Protein AF-A0A6A4BFB5-F1 (afdb_monomer_lite)

Sequence (103 aa):
AGIKTETSNPTWNEADLESRYHRKELQDFMTHDPIMQILRPTQIGDQTGPVTTPASTDNKLEAIKILINLLWEAGLVAGAFDADDLFRPGLRMFQTSTKELFD

Radius of gyration: 19.27 Å; chains: 1; bounding box: 58×27×58 Å

Foldseek 3Di:
DDDDPDPPDDPDDPVVVVVVVVVVLVVVLCVPQLLSVQQVKDQQDAQPDQQDQQDDDPDQVSLVVSQQVSCVNRRIHGDDGDPCSNVPDDSVSSVVSSVSSND

Organism: NCBI:txid129364

Structure (mmCIF, N/CA/C/O backbone):
data_AF-A0A6A4BFB5-F1
#
_entry.id   AF-A0A6A4BFB5-F1
#
loop_
_atom_site.group_PDB
_atom_site.id
_atom_site.type_symbol
_atom_site.label_atom_id
_atom_site.label_alt_id
_atom_site.label_comp_id
_atom_site.label_asym_id
_atom_site.label_entity_id
_atom_site.label_seq_id
_atom_site.pdbx_PDB_ins_code
_atom_site.Cartn_x
_atom_site.Cartn_y
_atom_site.Cartn_z
_atom_site.occupancy
_atom_site.B_iso_or_equiv
_atom_site.auth_seq_id
_atom_site.auth_comp_id
_atom_site.auth_asym_id
_atom_site.auth_atom_id
_atom_site.pdbx_PDB_model_num
ATOM 1 N N . ALA A 1 1 ? -42.802 15.639 43.052 1.00 40.97 1 ALA A N 1
ATOM 2 C CA . ALA A 1 1 ? -42.243 14.536 42.248 1.00 40.97 1 ALA A CA 1
ATOM 3 C C . ALA A 1 1 ? -41.159 15.125 41.355 1.00 40.97 1 ALA A C 1
ATOM 5 O O . ALA A 1 1 ? -41.472 15.991 40.551 1.00 40.97 1 ALA A O 1
ATOM 6 N N . GLY A 1 2 ? -39.892 14.781 41.594 1.00 43.44 2 GLY A N 1
ATOM 7 C CA . GLY A 1 2 ? -38.764 15.297 40.816 1.00 43.44 2 GLY A CA 1
ATOM 8 C C . GLY A 1 2 ? -38.623 14.511 39.519 1.00 43.44 2 GLY A C 1
ATOM 9 O O . GLY A 1 2 ? -38.443 13.297 39.560 1.00 43.44 2 GLY A O 1
ATOM 10 N N . ILE A 1 3 ? -38.731 15.192 38.382 1.00 51.28 3 ILE A N 1
ATOM 11 C CA . ILE A 1 3 ? -38.406 14.619 37.077 1.00 51.28 3 ILE A CA 1
ATOM 12 C C . ILE A 1 3 ? -36.883 14.504 36.971 1.00 51.28 3 ILE A C 1
ATOM 14 O O . ILE A 1 3 ? -36.167 15.496 36.870 1.00 51.28 3 ILE A O 1
ATOM 18 N N . LYS A 1 4 ? -36.379 13.275 37.070 1.00 51.78 4 LYS A N 1
ATOM 19 C CA . LYS A 1 4 ? -34.975 12.953 36.834 1.00 51.78 4 LYS A CA 1
ATOM 20 C C . LYS A 1 4 ? -34.780 12.928 35.318 1.00 51.78 4 LYS A C 1
ATOM 22 O O . LYS A 1 4 ? -35.285 12.034 34.651 1.00 51.78 4 LYS A O 1
ATOM 27 N N . THR A 1 5 ? -34.115 13.939 34.773 1.00 50.62 5 THR A N 1
ATOM 28 C CA . THR A 1 5 ? -33.688 13.961 33.372 1.00 50.62 5 THR A CA 1
ATOM 29 C C . THR A 1 5 ? -32.670 12.843 33.158 1.00 50.62 5 THR A C 1
ATOM 31 O O . THR A 1 5 ? -31.520 12.962 33.578 1.00 50.62 5 THR A O 1
ATOM 34 N N . GLU A 1 6 ? -33.099 11.738 32.552 1.00 56.38 6 GLU A N 1
ATOM 35 C CA . GLU A 1 6 ? -32.195 10.743 31.980 1.00 56.38 6 GLU A CA 1
ATOM 36 C C . GLU A 1 6 ? -31.545 11.367 30.746 1.00 56.38 6 GLU A C 1
ATOM 38 O O . GLU A 1 6 ? -32.143 11.473 29.677 1.00 56.38 6 GLU A O 1
ATOM 43 N N . THR A 1 7 ? -30.311 11.835 30.903 1.00 55.47 7 THR 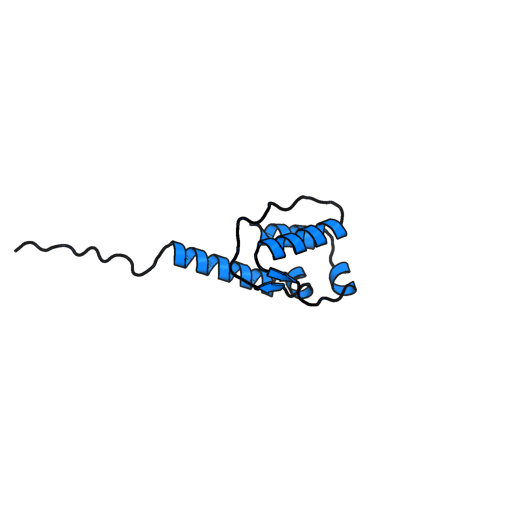A N 1
ATOM 44 C CA . THR A 1 7 ? -29.437 12.119 29.770 1.00 55.47 7 THR A CA 1
ATOM 45 C C . THR A 1 7 ? -29.106 10.780 29.122 1.00 55.47 7 THR A C 1
ATOM 47 O O . THR A 1 7 ? -28.245 10.046 29.606 1.00 55.47 7 THR A O 1
ATOM 50 N N . SER A 1 8 ? -29.852 10.427 28.076 1.00 60.41 8 SER A N 1
ATOM 51 C CA . SER A 1 8 ? -29.561 9.269 27.238 1.00 60.41 8 SER A CA 1
ATOM 52 C C . SER A 1 8 ? -28.161 9.452 26.661 1.00 60.41 8 SER A C 1
ATOM 54 O O . SER A 1 8 ? -27.943 10.341 25.838 1.00 60.41 8 SER A O 1
ATOM 56 N N . ASN A 1 9 ? -27.202 8.646 27.117 1.00 66.38 9 ASN A N 1
ATOM 57 C CA . ASN A 1 9 ? -25.882 8.621 26.502 1.00 66.38 9 ASN A CA 1
ATOM 58 C C . ASN A 1 9 ? -26.038 8.261 25.014 1.00 66.38 9 ASN A C 1
ATOM 60 O O . ASN A 1 9 ? -26.878 7.413 24.683 1.00 66.38 9 ASN A O 1
ATOM 64 N N . PRO A 1 10 ? -25.276 8.904 24.112 1.00 69.81 10 PRO A N 1
ATOM 65 C CA . PRO A 1 10 ? -25.297 8.550 22.702 1.00 69.81 10 PRO A CA 1
ATOM 66 C C . PRO A 1 10 ? -24.970 7.062 22.531 1.00 69.81 10 PRO A C 1
ATOM 68 O O . PRO A 1 10 ? -24.084 6.518 23.183 1.00 69.81 10 PRO A O 1
ATOM 71 N N . THR A 1 11 ? -25.714 6.394 21.649 1.00 77.88 11 THR A N 1
ATOM 72 C CA . THR A 1 11 ? -25.558 4.959 21.348 1.00 77.88 11 THR A CA 1
ATOM 73 C C . THR A 1 11 ? -24.286 4.659 20.544 1.00 77.88 11 THR A C 1
ATOM 75 O O . THR A 1 11 ? -23.979 3.498 20.291 1.00 77.88 11 THR A O 1
ATOM 78 N N . TRP A 1 12 ? -23.565 5.696 20.112 1.00 79.94 12 TRP A N 1
ATOM 79 C CA . TRP A 1 12 ? -22.354 5.607 19.305 1.00 79.94 12 TRP A CA 1
ATOM 80 C C . TRP A 1 12 ? -21.122 5.996 20.133 1.00 79.94 12 TRP A C 1
ATOM 82 O O . TRP A 1 12 ? -21.166 6.929 20.931 1.00 79.94 12 TRP A O 1
ATOM 92 N N . ASN A 1 13 ? -20.029 5.259 19.931 1.00 86.06 13 ASN A N 1
ATOM 93 C CA . ASN A 1 13 ? -18.719 5.518 20.522 1.00 86.06 13 ASN A CA 1
ATOM 94 C C . ASN A 1 13 ? -17.827 6.201 19.477 1.00 86.06 13 ASN A C 1
ATOM 96 O O . ASN A 1 13 ? -17.673 5.667 18.380 1.00 86.06 13 ASN A O 1
ATOM 100 N N . GLU A 1 14 ? -17.232 7.342 19.815 1.00 87.75 14 GLU A N 1
ATOM 101 C CA . GLU A 1 14 ? -16.361 8.119 18.918 1.00 87.75 14 GLU A CA 1
ATOM 102 C C . GLU A 1 14 ? -15.189 7.279 18.394 1.00 87.75 14 GLU A C 1
ATOM 104 O O . GLU A 1 14 ? -14.997 7.180 17.186 1.00 87.75 14 GLU A O 1
ATOM 109 N N . ALA A 1 15 ? -14.514 6.537 19.277 1.00 87.19 15 ALA A N 1
ATOM 110 C CA . ALA A 1 15 ? -13.397 5.676 18.886 1.00 87.19 15 ALA A CA 1
ATOM 111 C C . ALA A 1 15 ? -13.810 4.525 17.940 1.00 87.19 15 ALA A C 1
ATOM 113 O O . ALA A 1 15 ? -13.025 4.106 17.090 1.00 87.19 15 ALA A O 1
ATOM 114 N N . ASP A 1 16 ? -15.043 4.008 18.057 1.00 87.06 16 ASP A N 1
ATOM 115 C CA . ASP A 1 16 ? -15.553 2.990 17.119 1.00 87.06 16 ASP A CA 1
ATOM 116 C C . ASP A 1 16 ? -15.856 3.611 15.749 1.00 87.06 16 ASP A C 1
ATOM 118 O O . ASP A 1 16 ? -15.617 2.989 14.714 1.00 87.06 16 ASP A O 1
ATOM 122 N N . LEU A 1 17 ? -16.348 4.854 15.726 1.00 89.06 17 LEU A N 1
ATOM 123 C CA . LEU A 1 17 ? -16.611 5.580 14.488 1.00 89.06 17 LEU A CA 1
ATOM 124 C C . LEU A 1 17 ? -15.312 5.908 13.738 1.00 89.06 17 LEU A C 1
ATOM 126 O O . LEU A 1 17 ? -15.224 5.616 12.546 1.00 89.06 17 LEU A O 1
ATOM 130 N N . GLU A 1 18 ? -14.306 6.444 14.431 1.00 87.56 18 GLU A N 1
ATOM 131 C CA . GLU A 1 18 ? -12.983 6.739 13.860 1.00 87.56 18 GLU A CA 1
ATOM 132 C C . GLU A 1 18 ? -12.318 5.471 13.310 1.00 87.56 18 GLU A C 1
ATOM 134 O O . GLU A 1 18 ? -11.895 5.437 12.155 1.00 87.56 18 GLU A O 1
ATOM 139 N N . SER A 1 19 ? -12.316 4.373 14.076 1.00 83.81 19 SER A N 1
ATOM 140 C CA . SER A 1 19 ? -11.735 3.104 13.617 1.00 83.81 19 SER A CA 1
ATOM 141 C C . SER A 1 19 ? -12.424 2.560 12.358 1.00 83.81 19 SER A C 1
ATOM 143 O O . SER A 1 19 ? -11.762 2.067 11.438 1.00 83.81 19 SER A O 1
ATOM 145 N N . ARG A 1 20 ? -13.757 2.664 12.271 1.00 86.81 20 ARG A N 1
ATOM 146 C CA . ARG A 1 20 ? -14.515 2.263 11.072 1.00 86.81 20 ARG A CA 1
ATOM 147 C C . ARG A 1 20 ? -14.219 3.159 9.877 1.00 86.81 20 ARG A C 1
ATOM 149 O O . ARG A 1 20 ? -14.155 2.646 8.760 1.00 86.81 20 ARG A O 1
ATOM 156 N N . TYR A 1 21 ? -14.063 4.460 10.105 1.00 86.75 21 TYR A N 1
ATOM 157 C CA . TYR A 1 21 ? -13.718 5.424 9.067 1.00 86.75 21 TYR A CA 1
ATOM 158 C C . TYR A 1 21 ? -12.338 5.116 8.473 1.00 86.75 21 TYR A C 1
ATOM 160 O O . TYR A 1 21 ? -12.254 4.841 7.279 1.00 86.75 21 TYR A O 1
ATOM 168 N N . HIS A 1 22 ? -11.301 4.998 9.306 1.00 83.94 22 HIS A N 1
ATOM 169 C CA . HIS A 1 22 ? -9.946 4.670 8.849 1.00 83.94 22 HIS A CA 1
ATOM 170 C C . HIS A 1 22 ? -9.863 3.304 8.166 1.00 83.94 22 HIS A C 1
ATOM 172 O O . HIS A 1 22 ? -9.180 3.138 7.158 1.00 83.94 22 HIS A O 1
ATOM 178 N N . ARG A 1 23 ? -10.607 2.306 8.661 1.00 84.06 23 ARG A N 1
ATOM 179 C CA . ARG A 1 23 ? -10.694 1.002 7.989 1.00 84.06 23 ARG A CA 1
ATOM 180 C C . ARG A 1 23 ? -11.305 1.123 6.597 1.00 84.06 23 ARG A C 1
ATOM 182 O O . ARG A 1 23 ? -10.862 0.430 5.685 1.00 84.06 23 ARG A O 1
ATOM 189 N N . LYS A 1 24 ? -12.332 1.960 6.439 1.00 88.88 24 LYS A N 1
ATOM 190 C CA . LYS A 1 24 ? -12.949 2.210 5.137 1.00 88.88 24 LYS A CA 1
ATOM 191 C C . LYS A 1 24 ? -11.976 2.928 4.203 1.00 88.88 24 LYS A C 1
ATOM 193 O O . LYS A 1 24 ? -11.812 2.463 3.083 1.00 88.88 24 LYS A O 1
ATOM 198 N N . GLU A 1 25 ? -11.320 3.993 4.660 1.00 89.50 25 GLU A N 1
ATOM 199 C CA . GLU A 1 25 ? -10.321 4.713 3.858 1.00 89.50 25 GLU A CA 1
ATOM 200 C C . GLU A 1 25 ? -9.194 3.792 3.398 1.00 89.50 25 GLU A C 1
ATOM 202 O O . GLU A 1 25 ? -8.860 3.784 2.217 1.00 89.50 25 GLU A O 1
ATOM 207 N N . LEU A 1 26 ? -8.680 2.937 4.287 1.00 87.19 26 LEU A N 1
ATOM 208 C CA . LEU A 1 26 ? -7.640 1.980 3.924 1.00 87.19 26 LEU A CA 1
ATOM 209 C C . LEU A 1 26 ? -8.118 0.978 2.862 1.00 87.19 26 LEU A C 1
ATOM 211 O O . LEU A 1 26 ? -7.379 0.655 1.935 1.00 87.19 26 LEU A O 1
ATOM 215 N N . GLN A 1 27 ? -9.353 0.481 2.971 1.00 88.12 27 GLN A N 1
ATOM 216 C CA . GLN A 1 27 ? -9.939 -0.414 1.965 1.00 88.12 27 GLN A CA 1
ATOM 217 C C . GLN A 1 27 ? -10.157 0.292 0.621 1.00 88.12 27 GLN A C 1
ATOM 219 O O . GLN A 1 27 ? -9.868 -0.285 -0.432 1.00 88.12 27 GLN A O 1
ATOM 224 N N . ASP A 1 28 ? -10.621 1.543 0.647 1.00 91.69 28 ASP A N 1
ATOM 225 C CA . ASP A 1 28 ? -10.787 2.361 -0.552 1.00 91.69 28 ASP A CA 1
ATOM 226 C C . ASP A 1 28 ? -9.423 2.621 -1.212 1.00 91.69 28 ASP A C 1
ATOM 228 O O . ASP A 1 28 ? -9.289 2.407 -2.417 1.00 91.69 28 ASP A O 1
ATOM 232 N N . PHE A 1 29 ? -8.391 2.963 -0.438 1.00 90.62 29 PHE A N 1
ATOM 233 C CA . PHE A 1 29 ? -7.017 3.111 -0.918 1.00 90.62 29 PHE A CA 1
ATOM 234 C C . PHE A 1 29 ? -6.496 1.821 -1.566 1.00 90.62 29 PHE A C 1
ATOM 236 O O . PHE A 1 29 ? -6.081 1.838 -2.723 1.00 90.62 29 PHE A O 1
ATOM 243 N N . MET A 1 30 ? -6.608 0.674 -0.888 1.00 89.81 30 MET A N 1
ATOM 244 C CA . MET A 1 30 ? -6.164 -0.617 -1.433 1.00 89.81 30 MET A CA 1
ATOM 245 C C . MET A 1 30 ? -6.878 -1.007 -2.737 1.00 89.81 30 MET A C 1
ATOM 247 O O . MET A 1 30 ? -6.302 -1.702 -3.574 1.00 89.81 30 MET A O 1
ATOM 251 N N . THR A 1 31 ? -8.127 -0.573 -2.913 1.00 90.94 31 THR A N 1
ATOM 252 C CA . THR A 1 31 ? -8.940 -0.905 -4.091 1.00 90.94 31 THR A CA 1
ATOM 253 C C . THR A 1 31 ? -8.659 0.028 -5.272 1.00 90.94 31 THR A C 1
ATOM 255 O O . THR A 1 31 ? -8.632 -0.414 -6.424 1.00 90.94 31 THR A O 1
ATOM 258 N N . HIS A 1 32 ? -8.460 1.321 -5.011 1.00 91.69 32 HIS A N 1
ATOM 259 C CA . HIS A 1 32 ? -8.421 2.345 -6.057 1.00 91.69 32 HIS A CA 1
ATOM 260 C C . HIS A 1 32 ? -7.007 2.808 -6.413 1.00 91.69 32 HIS A C 1
ATOM 262 O O . HIS A 1 32 ? -6.800 3.239 -7.549 1.00 91.69 32 HIS A O 1
ATOM 268 N N . ASP A 1 33 ? -6.039 2.700 -5.500 1.00 94.12 33 ASP A N 1
ATOM 269 C CA . ASP A 1 33 ? -4.668 3.115 -5.779 1.00 94.12 33 ASP A CA 1
ATOM 270 C C . ASP A 1 33 ? -4.025 2.196 -6.847 1.00 94.12 33 ASP A C 1
ATOM 272 O O . ASP A 1 33 ? -4.034 0.965 -6.713 1.00 94.12 33 ASP A O 1
ATOM 276 N N . PRO A 1 34 ? -3.451 2.758 -7.930 1.00 93.25 34 PRO A N 1
ATOM 277 C CA . PRO A 1 34 ? -2.860 1.967 -9.008 1.00 93.25 34 PRO A CA 1
ATOM 278 C C . PRO A 1 34 ? -1.701 1.069 -8.565 1.00 93.25 34 PRO A C 1
ATOM 280 O O . PRO A 1 34 ? -1.495 0.007 -9.152 1.00 93.25 34 PRO A O 1
ATOM 283 N N . ILE A 1 35 ? -0.927 1.486 -7.559 1.00 95.06 35 ILE A N 1
ATOM 284 C CA . ILE A 1 35 ? 0.172 0.690 -7.009 1.00 95.06 35 ILE A CA 1
ATOM 285 C C . ILE A 1 35 ? -0.386 -0.442 -6.147 1.00 95.06 35 ILE A C 1
ATOM 287 O O . ILE A 1 35 ? 0.089 -1.574 -6.250 1.00 95.06 35 ILE A O 1
ATOM 291 N N . MET A 1 36 ? -1.439 -0.189 -5.371 1.00 94.69 36 MET A N 1
ATOM 292 C CA . MET A 1 36 ? -2.124 -1.216 -4.585 1.00 94.69 36 MET A CA 1
ATOM 293 C C . MET A 1 36 ? -2.797 -2.270 -5.463 1.00 94.69 36 MET A C 1
ATOM 295 O O . MET A 1 36 ? -2.788 -3.445 -5.108 1.00 94.69 36 MET A O 1
ATOM 299 N N . GLN A 1 37 ? -3.272 -1.919 -6.659 1.00 94.00 37 GLN A N 1
ATOM 300 C CA . GLN A 1 37 ? -3.780 -2.911 -7.617 1.00 94.00 37 GLN A CA 1
ATOM 301 C C . GLN A 1 37 ? -2.694 -3.850 -8.164 1.00 94.00 37 GLN A C 1
ATOM 303 O O . GLN A 1 37 ? -2.996 -4.992 -8.533 1.00 94.00 37 GLN A O 1
ATOM 308 N N . ILE A 1 38 ? -1.442 -3.382 -8.214 1.00 94.62 38 ILE A N 1
ATOM 309 C CA . ILE A 1 38 ? -0.282 -4.194 -8.600 1.00 94.62 38 ILE A CA 1
ATOM 310 C C . ILE A 1 38 ? 0.146 -5.064 -7.420 1.00 94.62 38 ILE A C 1
ATOM 312 O O . ILE A 1 38 ? 0.258 -6.277 -7.565 1.00 94.62 38 ILE A O 1
ATOM 316 N N . LEU A 1 39 ? 0.357 -4.449 -6.251 1.00 93.06 39 LEU A N 1
ATOM 317 C CA . LEU A 1 39 ? 0.856 -5.126 -5.053 1.00 93.06 39 LEU A CA 1
ATOM 318 C C . LEU A 1 39 ? -0.181 -6.045 -4.407 1.00 93.06 39 LEU A C 1
ATOM 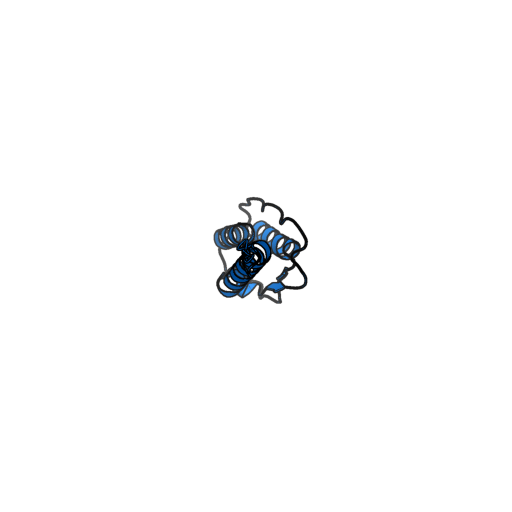320 O O . LEU A 1 39 ? 0.204 -6.964 -3.696 1.00 93.06 39 LEU A O 1
ATOM 324 N N . ARG A 1 40 ? -1.475 -5.798 -4.629 1.00 93.19 40 ARG A N 1
ATOM 325 C CA . ARG A 1 40 ? -2.613 -6.555 -4.088 1.00 93.19 40 ARG A CA 1
ATOM 326 C C . ARG A 1 40 ? -2.429 -6.890 -2.604 1.00 93.19 40 ARG A C 1
ATOM 328 O O . ARG A 1 40 ? -2.408 -8.073 -2.246 1.00 93.19 40 ARG A O 1
ATOM 335 N N . PRO A 1 41 ? -2.209 -5.875 -1.747 1.00 91.62 41 PRO A N 1
ATOM 336 C CA . PRO A 1 41 ? -1.907 -6.117 -0.351 1.00 91.62 41 PRO A CA 1
ATOM 337 C C . PRO A 1 41 ? -3.070 -6.823 0.344 1.00 91.62 41 PRO A C 1
ATOM 339 O O . PRO A 1 41 ? -4.240 -6.556 0.079 1.00 91.62 41 PRO A O 1
ATOM 342 N N . THR A 1 42 ? -2.738 -7.738 1.244 1.00 89.75 42 THR A N 1
ATOM 343 C CA . THR A 1 42 ? -3.699 -8.432 2.099 1.00 89.75 42 THR A CA 1
ATOM 344 C C . THR A 1 42 ? -3.418 -8.080 3.548 1.00 89.75 42 THR A C 1
ATOM 346 O O . THR A 1 42 ? -2.266 -8.072 3.979 1.00 89.75 42 THR A O 1
ATOM 349 N N . GLN A 1 43 ? -4.472 -7.800 4.306 1.00 85.94 43 GLN A N 1
ATOM 350 C CA . GLN A 1 43 ? -4.361 -7.540 5.734 1.00 85.94 43 GLN A CA 1
ATOM 351 C C . GLN A 1 43 ? -4.131 -8.850 6.489 1.00 85.94 43 GLN A C 1
ATOM 353 O O . GLN A 1 43 ? -4.914 -9.790 6.356 1.00 85.94 43 GLN A O 1
ATOM 358 N N . ILE A 1 44 ? -3.042 -8.918 7.257 1.00 82.19 44 ILE A N 1
ATOM 359 C CA . ILE A 1 44 ? -2.620 -10.136 7.970 1.00 82.19 44 ILE A CA 1
ATOM 360 C C . ILE A 1 44 ? -2.799 -10.043 9.492 1.00 82.19 44 ILE A C 1
ATOM 362 O O . ILE A 1 44 ? -2.530 -11.013 10.198 1.00 82.19 44 ILE A O 1
ATOM 366 N N . GLY A 1 45 ? -3.269 -8.906 10.004 1.00 71.38 45 GLY A N 1
ATOM 367 C CA . GLY A 1 45 ? -3.526 -8.686 11.423 1.00 71.38 45 GLY A CA 1
ATOM 368 C C . GLY A 1 45 ? -4.162 -7.326 11.698 1.00 71.38 45 GLY A C 1
ATOM 369 O O . GLY A 1 45 ? -4.475 -6.571 10.771 1.00 71.38 45 GLY A O 1
ATOM 370 N N . ASP A 1 46 ? -4.350 -7.022 12.981 1.00 66.75 46 ASP A N 1
ATOM 371 C CA . ASP A 1 46 ? -4.708 -5.672 13.414 1.00 66.75 46 ASP A CA 1
ATOM 372 C C . ASP A 1 46 ? -3.561 -4.704 13.084 1.00 66.75 46 ASP A C 1
ATOM 374 O O . ASP A 1 46 ? -2.405 -5.114 12.996 1.00 66.75 46 ASP A O 1
ATOM 378 N N . GLN A 1 47 ? -3.870 -3.422 12.876 1.00 63.03 47 GLN A N 1
ATOM 379 C CA . GLN A 1 47 ? -2.870 -2.380 12.621 1.00 63.03 47 GLN A CA 1
ATOM 380 C C . GLN A 1 47 ? -1.951 -2.260 13.846 1.00 63.03 47 GLN A C 1
ATOM 382 O O . GLN A 1 47 ? -2.282 -1.603 14.835 1.00 63.03 47 GLN A O 1
ATOM 387 N N . THR A 1 48 ? -0.822 -2.966 13.837 1.00 52.75 48 THR A N 1
ATOM 388 C CA . THR A 1 48 ? 0.075 -3.035 14.989 1.00 52.75 48 THR A CA 1
ATOM 389 C C . THR A 1 48 ? 1.080 -1.893 14.956 1.00 52.75 48 THR A C 1
ATOM 391 O O . THR A 1 48 ? 2.241 -2.086 14.613 1.00 52.75 48 THR A O 1
ATOM 394 N N . GLY A 1 49 ? 0.639 -0.718 15.401 1.00 59.56 49 GLY A N 1
ATOM 395 C CA . GLY A 1 49 ? 1.524 0.357 15.849 1.00 59.56 49 GLY A CA 1
ATOM 396 C C . GLY A 1 49 ? 1.619 1.576 14.928 1.00 59.56 49 GLY A C 1
ATOM 397 O O . GLY A 1 49 ? 0.996 1.623 13.870 1.00 59.56 49 GLY A O 1
ATOM 398 N N . PRO A 1 50 ? 2.359 2.608 15.373 1.00 62.47 50 PRO A N 1
ATOM 399 C CA . PRO A 1 50 ? 2.566 3.817 14.596 1.00 62.47 50 PRO A CA 1
ATOM 400 C C . PRO A 1 50 ? 3.395 3.490 13.356 1.00 62.47 50 PRO A C 1
ATOM 402 O O . PRO A 1 50 ? 4.519 3.001 13.463 1.00 62.47 50 PRO A O 1
ATOM 405 N N . VAL A 1 51 ? 2.821 3.775 12.193 1.00 73.62 51 VAL A N 1
ATOM 406 C CA . VAL A 1 51 ? 3.492 3.670 10.901 1.00 73.62 51 VAL A CA 1
ATOM 407 C C . VAL A 1 51 ? 4.643 4.684 10.867 1.00 73.62 51 VAL A C 1
ATOM 409 O O . VAL A 1 51 ? 4.479 5.834 11.280 1.00 73.62 51 VAL A O 1
ATOM 412 N N . THR A 1 52 ? 5.828 4.276 10.416 1.00 80.19 52 THR A N 1
ATOM 413 C CA . THR A 1 52 ? 6.998 5.159 10.334 1.00 80.19 52 THR A CA 1
ATOM 414 C C . THR A 1 52 ? 6.820 6.168 9.206 1.00 80.19 52 THR A C 1
ATOM 416 O O . THR A 1 52 ? 6.416 5.813 8.102 1.00 80.19 52 THR A O 1
ATOM 419 N N . THR A 1 53 ? 7.170 7.436 9.441 1.00 83.81 53 THR A N 1
ATOM 420 C CA . THR A 1 53 ? 7.132 8.444 8.375 1.00 83.81 53 THR A CA 1
ATOM 421 C C . THR A 1 53 ? 8.029 8.017 7.210 1.00 83.81 53 THR A C 1
ATOM 423 O O . THR A 1 53 ? 9.227 7.787 7.415 1.00 83.81 53 THR A O 1
ATOM 426 N N . PRO A 1 54 ? 7.493 7.925 5.983 1.00 82.88 54 PRO A N 1
ATOM 427 C CA . PRO A 1 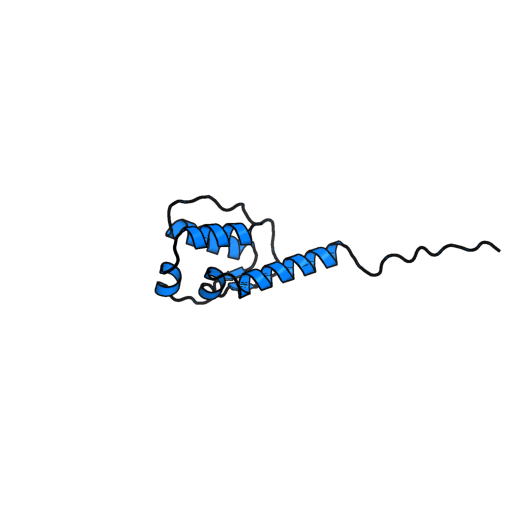54 ? 8.266 7.455 4.847 1.00 82.88 54 PRO A CA 1
ATOM 428 C C . PRO A 1 54 ? 9.387 8.433 4.490 1.00 82.88 54 PRO A C 1
ATOM 430 O O . PRO A 1 54 ? 9.186 9.647 4.408 1.00 82.88 54 PRO A O 1
ATOM 433 N N . ALA A 1 55 ? 10.584 7.900 4.242 1.00 84.00 55 ALA A N 1
ATOM 434 C CA . ALA A 1 55 ? 11.702 8.701 3.761 1.00 84.00 55 ALA A CA 1
ATOM 435 C C . ALA A 1 55 ? 11.456 9.160 2.313 1.00 84.00 55 ALA A C 1
ATOM 437 O O . ALA A 1 55 ? 10.972 8.404 1.471 1.00 84.00 55 ALA A O 1
ATOM 438 N N . SER A 1 56 ? 11.835 10.398 1.996 1.00 81.38 56 SER A N 1
ATOM 439 C CA . SER A 1 56 ? 11.863 10.851 0.605 1.00 81.38 56 SER A CA 1
ATOM 440 C C . SER A 1 56 ? 13.068 10.244 -0.112 1.00 81.38 56 SER A C 1
ATOM 442 O O . SER A 1 56 ? 14.176 10.222 0.424 1.00 81.38 56 SER A O 1
ATOM 444 N N . THR A 1 57 ? 12.861 9.765 -1.335 1.00 89.75 57 THR A N 1
ATOM 445 C CA . THR A 1 57 ? 13.926 9.218 -2.178 1.00 89.75 57 THR A CA 1
ATOM 446 C C . THR A 1 57 ? 13.690 9.558 -3.643 1.00 89.75 57 THR A C 1
ATOM 448 O O . THR A 1 57 ? 12.553 9.588 -4.114 1.00 89.75 57 THR A O 1
ATOM 451 N N . ASP A 1 58 ? 14.776 9.813 -4.363 1.00 92.00 58 ASP A N 1
ATOM 452 C CA . ASP A 1 58 ? 14.834 9.997 -5.811 1.00 92.00 58 ASP A CA 1
ATOM 453 C C . ASP A 1 58 ? 15.082 8.677 -6.566 1.00 92.00 58 ASP A C 1
ATOM 455 O O . ASP A 1 58 ? 15.044 8.643 -7.798 1.00 92.00 58 ASP A O 1
ATOM 459 N N . ASN A 1 59 ? 15.280 7.569 -5.843 1.00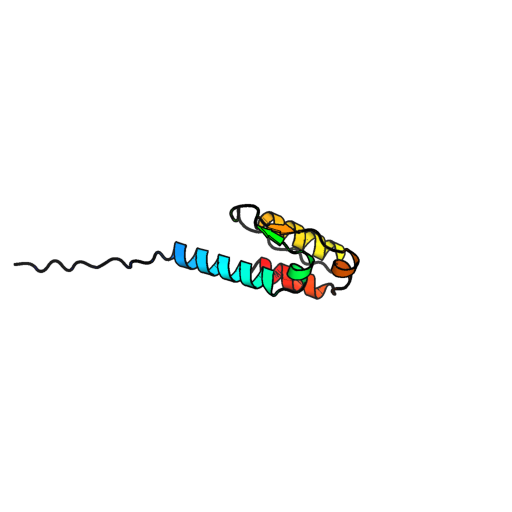 93.81 59 ASN A N 1
ATOM 460 C CA . ASN A 1 59 ? 15.451 6.245 -6.421 1.00 93.81 59 ASN A CA 1
ATOM 461 C C . ASN A 1 59 ? 14.142 5.449 -6.392 1.00 93.81 59 ASN A C 1
ATOM 463 O O . ASN A 1 59 ? 13.558 5.188 -5.341 1.00 93.81 59 ASN A O 1
ATOM 467 N N . LYS A 1 60 ? 13.725 4.961 -7.564 1.00 92.56 60 LYS A N 1
ATOM 468 C CA . LYS A 1 60 ? 12.522 4.136 -7.724 1.00 92.56 60 LYS A CA 1
ATOM 469 C C . LYS A 1 60 ? 12.543 2.871 -6.871 1.00 92.56 60 LYS A C 1
ATOM 471 O O . LYS A 1 60 ? 11.533 2.543 -6.259 1.00 92.56 60 LYS A O 1
ATOM 476 N N . LEU A 1 61 ? 13.671 2.160 -6.836 1.00 93.62 61 LEU A N 1
ATOM 477 C CA . LEU A 1 61 ? 13.757 0.914 -6.075 1.00 93.62 61 LEU A CA 1
ATOM 478 C C . LEU A 1 61 ? 13.631 1.171 -4.570 1.00 93.62 61 LEU A C 1
ATOM 480 O O . LEU A 1 61 ? 12.952 0.415 -3.882 1.00 93.62 61 LEU A O 1
ATOM 484 N N . GLU A 1 62 ? 14.248 2.241 -4.069 1.00 94.69 62 GLU A N 1
ATOM 485 C CA . GLU A 1 62 ? 14.092 2.616 -2.662 1.00 94.69 62 GLU A CA 1
ATOM 486 C C . GLU A 1 62 ? 12.658 3.048 -2.356 1.00 94.69 62 GLU A C 1
ATOM 488 O O . GLU A 1 62 ? 12.126 2.636 -1.334 1.00 94.69 62 GLU A O 1
ATOM 493 N N . ALA A 1 63 ? 11.977 3.767 -3.256 1.00 94.44 63 ALA A N 1
ATOM 494 C CA . ALA A 1 63 ? 10.572 4.128 -3.053 1.00 94.44 63 ALA A CA 1
ATOM 495 C C . ALA A 1 63 ? 9.667 2.889 -2.944 1.00 94.44 63 ALA A C 1
ATOM 497 O O . ALA A 1 63 ? 8.795 2.833 -2.083 1.00 94.44 63 ALA A O 1
ATOM 498 N N . ILE A 1 64 ? 9.913 1.867 -3.772 1.00 94.06 64 ILE A N 1
ATOM 499 C CA . ILE A 1 64 ? 9.205 0.582 -3.696 1.00 94.06 64 ILE A CA 1
ATOM 500 C C . ILE A 1 64 ? 9.485 -0.119 -2.359 1.00 94.06 64 ILE A C 1
ATOM 502 O O . ILE A 1 64 ? 8.553 -0.593 -1.714 1.00 94.06 64 ILE A O 1
ATOM 506 N N . LYS A 1 65 ? 10.750 -0.179 -1.918 1.00 93.50 65 LYS A N 1
ATOM 507 C CA . LYS A 1 65 ? 11.115 -0.792 -0.627 1.00 93.50 65 LYS A CA 1
ATOM 508 C C . LYS A 1 65 ? 10.467 -0.071 0.551 1.00 93.50 65 LYS A C 1
ATOM 510 O O . LYS A 1 65 ? 9.962 -0.731 1.451 1.00 93.50 65 LYS A O 1
ATOM 515 N N . ILE A 1 66 ? 10.468 1.262 0.532 1.00 93.56 66 ILE A N 1
ATOM 516 C CA . ILE A 1 66 ? 9.823 2.088 1.555 1.00 93.56 66 ILE A CA 1
ATOM 517 C C . ILE A 1 66 ? 8.330 1.769 1.602 1.00 93.56 66 ILE A C 1
ATOM 519 O O . ILE A 1 66 ? 7.828 1.475 2.680 1.00 93.56 66 ILE A O 1
ATOM 523 N N . LEU A 1 67 ? 7.648 1.730 0.454 1.00 92.69 67 LEU A N 1
ATOM 524 C CA . LEU A 1 67 ? 6.226 1.394 0.395 1.00 92.69 67 LEU A CA 1
ATOM 525 C C . LEU A 1 67 ? 5.927 -0.007 0.949 1.00 92.69 67 LEU A C 1
ATOM 527 O O . LEU A 1 67 ? 4.998 -0.172 1.731 1.00 92.69 67 LEU A O 1
ATOM 531 N N . ILE A 1 68 ? 6.711 -1.019 0.568 1.00 91.69 68 ILE A N 1
ATOM 532 C CA . ILE A 1 68 ? 6.509 -2.399 1.042 1.00 91.69 68 ILE A CA 1
ATOM 533 C C . ILE A 1 68 ? 6.758 -2.511 2.552 1.00 91.69 68 ILE A C 1
ATOM 535 O O . ILE A 1 68 ? 5.997 -3.187 3.243 1.00 91.69 68 ILE A O 1
ATOM 539 N N . ASN A 1 69 ? 7.781 -1.833 3.078 1.00 90.69 69 ASN A N 1
ATOM 540 C CA . ASN A 1 69 ? 8.020 -1.775 4.521 1.00 90.69 69 ASN A CA 1
ATOM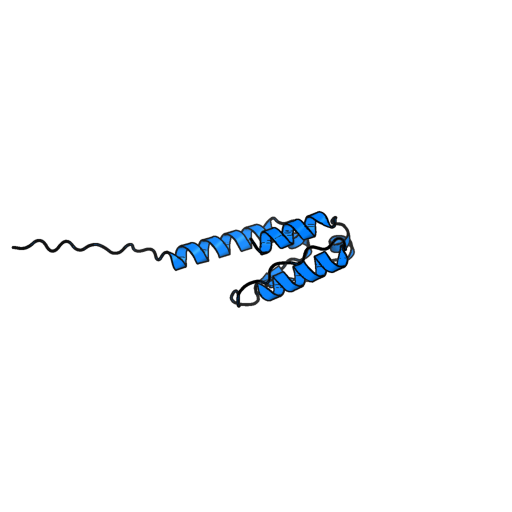 541 C C . ASN A 1 69 ? 6.864 -1.077 5.249 1.00 90.69 69 ASN A C 1
ATOM 543 O O . ASN A 1 69 ? 6.434 -1.545 6.297 1.00 90.69 69 ASN A O 1
ATOM 547 N N . LEU A 1 70 ? 6.322 -0.007 4.664 1.00 90.31 70 LEU A N 1
ATOM 548 C CA . LEU A 1 70 ? 5.190 0.724 5.223 1.00 90.31 70 LEU A CA 1
ATOM 549 C C . LEU A 1 70 ? 3.926 -0.139 5.287 1.00 90.31 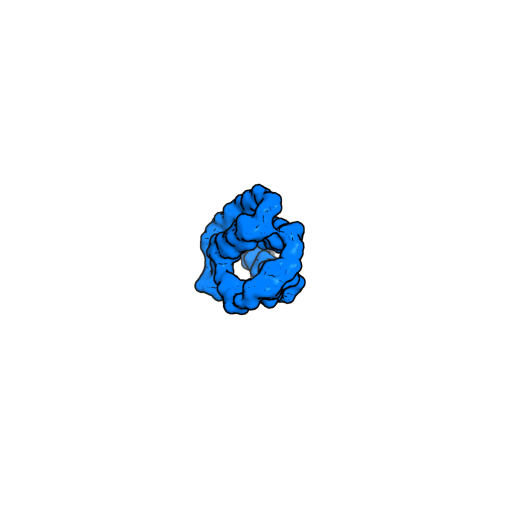70 LEU A C 1
ATOM 551 O O . LEU A 1 70 ? 3.233 -0.151 6.300 1.00 90.31 70 LEU A O 1
ATOM 555 N N . LEU A 1 71 ? 3.656 -0.907 4.226 1.00 90.00 71 LEU A N 1
ATOM 556 C CA . LEU A 1 71 ? 2.579 -1.895 4.210 1.00 90.00 71 LEU A CA 1
ATOM 557 C C . LEU A 1 71 ? 2.752 -2.890 5.362 1.00 90.00 71 LEU A C 1
ATOM 559 O O . LEU A 1 71 ? 1.806 -3.116 6.113 1.00 90.00 71 LEU A O 1
ATOM 563 N N . TRP A 1 72 ? 3.963 -3.420 5.550 1.00 87.06 72 TRP A N 1
ATOM 564 C CA . TRP A 1 72 ? 4.254 -4.353 6.638 1.00 87.06 72 TRP A CA 1
ATOM 565 C C . TRP A 1 72 ? 3.993 -3.746 8.022 1.00 87.06 72 TRP A C 1
ATOM 567 O O . TRP A 1 72 ? 3.342 -4.376 8.854 1.00 87.06 72 TRP A O 1
ATOM 577 N N . GLU A 1 73 ? 4.441 -2.511 8.256 1.00 86.69 73 GLU A N 1
ATOM 578 C CA . GLU A 1 73 ? 4.186 -1.777 9.504 1.00 86.69 73 GLU A CA 1
ATOM 579 C C . GLU A 1 73 ? 2.689 -1.522 9.739 1.00 86.69 73 GLU A C 1
ATOM 581 O O . GLU A 1 73 ? 2.217 -1.610 10.871 1.00 86.69 73 GLU A O 1
ATOM 586 N N . ALA A 1 74 ? 1.919 -1.303 8.672 1.00 83.75 74 ALA A N 1
ATOM 587 C CA . ALA A 1 74 ? 0.466 -1.160 8.721 1.00 83.75 74 ALA A CA 1
ATOM 588 C C . ALA A 1 74 ? -0.296 -2.497 8.888 1.00 83.75 74 ALA A C 1
ATOM 590 O O . ALA A 1 74 ? -1.530 -2.509 8.887 1.00 83.75 74 ALA A O 1
ATOM 591 N N . GLY A 1 75 ? 0.401 -3.634 9.027 1.00 87.56 75 GLY A N 1
ATOM 592 C CA . GLY A 1 75 ? -0.217 -4.963 9.129 1.00 87.56 75 GLY A CA 1
ATOM 593 C C . GLY A 1 75 ? -0.714 -5.520 7.788 1.00 87.56 75 GLY A C 1
ATOM 594 O O . GLY A 1 75 ? -1.601 -6.381 7.750 1.00 87.56 75 GLY A O 1
ATOM 595 N N . LEU A 1 76 ? -0.161 -5.024 6.681 1.00 89.06 76 LEU A N 1
ATOM 596 C CA . LEU A 1 76 ? -0.460 -5.424 5.311 1.00 89.06 76 LEU A CA 1
ATOM 597 C C . LEU A 1 76 ? 0.734 -6.164 4.700 1.00 89.06 76 LEU A C 1
ATOM 599 O O . LEU A 1 76 ? 1.894 -5.830 4.920 1.00 89.06 76 LEU A O 1
ATOM 603 N N . VAL A 1 77 ? 0.458 -7.157 3.863 1.00 90.25 77 VAL A N 1
ATOM 604 C CA . VAL A 1 77 ? 1.487 -7.870 3.098 1.00 90.25 77 VAL A CA 1
ATOM 605 C C . VAL A 1 77 ? 1.171 -7.748 1.628 1.00 90.25 77 VAL A C 1
ATOM 607 O O . VAL A 1 77 ? 0.064 -8.092 1.219 1.00 90.25 77 VAL A O 1
ATOM 610 N N . ALA A 1 78 ? 2.138 -7.288 0.833 1.00 91.38 78 ALA A N 1
ATOM 611 C CA . ALA A 1 78 ? 2.020 -7.324 -0.619 1.00 91.38 78 ALA A CA 1
ATOM 612 C C . ALA A 1 78 ? 1.770 -8.769 -1.081 1.00 91.38 78 ALA A C 1
ATOM 614 O O . ALA A 1 78 ? 2.485 -9.695 -0.695 1.00 91.38 78 ALA A O 1
ATOM 615 N N . GLY A 1 79 ? 0.735 -8.957 -1.891 1.00 91.31 79 GLY A N 1
ATOM 616 C CA . GLY A 1 79 ? 0.449 -10.215 -2.556 1.00 91.31 79 GLY A CA 1
ATOM 617 C C . GLY A 1 79 ? 1.454 -10.519 -3.667 1.00 91.31 79 GLY A C 1
ATOM 618 O O . GLY A 1 79 ? 2.466 -9.843 -3.849 1.00 91.31 79 GLY A O 1
ATOM 619 N N . ALA A 1 80 ? 1.166 -11.563 -4.442 1.00 91.25 80 ALA A N 1
ATOM 620 C CA . ALA A 1 80 ? 1.946 -11.858 -5.636 1.00 91.25 80 ALA A CA 1
ATOM 621 C C . ALA A 1 80 ? 1.723 -10.766 -6.696 1.00 91.25 80 ALA A C 1
ATOM 623 O O . ALA A 1 80 ? 0.581 -10.491 -7.072 1.00 91.25 80 ALA A O 1
ATOM 624 N N . PHE A 1 81 ? 2.815 -10.191 -7.192 1.00 91.38 81 PHE A N 1
ATOM 625 C CA . PHE A 1 81 ? 2.821 -9.171 -8.236 1.00 91.38 81 PHE A CA 1
ATOM 626 C C . PHE A 1 81 ? 3.789 -9.550 -9.357 1.00 91.38 81 PHE A C 1
ATOM 628 O O . PHE A 1 81 ? 4.769 -10.267 -9.141 1.00 91.38 81 PHE A O 1
ATOM 635 N N . ASP A 1 82 ? 3.513 -9.044 -10.554 1.00 94.38 82 ASP A N 1
ATOM 636 C CA . ASP A 1 82 ? 4.426 -9.132 -11.685 1.00 94.38 82 ASP A CA 1
ATOM 637 C C . ASP A 1 82 ? 5.471 -8.004 -11.599 1.00 94.38 82 ASP A C 1
ATOM 639 O O . ASP A 1 82 ? 5.153 -6.855 -11.271 1.00 94.38 82 ASP A O 1
ATOM 643 N N . ALA A 1 83 ? 6.741 -8.334 -11.842 1.00 92.44 83 ALA A N 1
ATOM 644 C CA . ALA A 1 83 ? 7.826 -7.363 -11.750 1.00 92.44 83 ALA A CA 1
ATOM 645 C C . ALA A 1 83 ? 7.744 -6.304 -12.859 1.00 92.44 83 ALA A C 1
ATOM 647 O O . ALA A 1 83 ? 7.991 -5.131 -12.586 1.00 92.44 83 ALA A O 1
ATOM 648 N N . ASP A 1 84 ? 7.358 -6.676 -14.079 1.00 94.62 84 ASP A N 1
ATOM 649 C CA . ASP A 1 84 ? 7.196 -5.734 -15.185 1.00 94.62 84 ASP A CA 1
ATOM 650 C C . ASP A 1 84 ? 6.039 -4.770 -14.898 1.00 94.62 84 ASP A C 1
ATOM 652 O O . ASP A 1 84 ? 6.162 -3.565 -15.137 1.00 94.62 84 ASP A O 1
ATOM 656 N N . ASP A 1 85 ? 4.951 -5.259 -14.292 1.00 94.56 85 ASP A N 1
ATOM 657 C CA . ASP A 1 85 ? 3.858 -4.404 -13.820 1.00 94.56 85 ASP A CA 1
ATOM 658 C C . ASP A 1 85 ? 4.311 -3.453 -12.709 1.00 94.56 85 ASP A C 1
ATOM 660 O O . ASP A 1 85 ? 3.979 -2.269 -12.758 1.00 94.56 85 ASP A O 1
ATOM 664 N N . LEU A 1 86 ? 5.107 -3.926 -11.744 1.00 95.00 86 LEU A N 1
ATOM 665 C CA . LEU A 1 86 ? 5.628 -3.101 -10.650 1.00 95.00 86 LEU A CA 1
ATOM 666 C C . LEU A 1 86 ? 6.647 -2.063 -11.138 1.00 95.00 86 LEU A C 1
ATOM 668 O O . LEU A 1 86 ? 6.662 -0.925 -10.672 1.00 95.00 86 LEU A O 1
ATOM 672 N N . PHE A 1 87 ? 7.488 -2.402 -12.113 1.00 93.12 87 PHE A N 1
ATOM 673 C CA . PHE A 1 87 ? 8.471 -1.480 -12.676 1.00 93.12 87 PHE A CA 1
ATOM 674 C C . PHE A 1 87 ? 7.935 -0.652 -13.854 1.00 93.12 87 PHE A C 1
ATOM 676 O O . PHE A 1 87 ? 8.669 0.206 -14.349 1.00 93.12 87 PHE A O 1
ATOM 683 N N . ARG A 1 88 ? 6.672 -0.788 -14.268 1.00 94.81 88 ARG A N 1
ATOM 684 C CA . ARG A 1 88 ? 6.055 0.100 -15.271 1.00 94.81 88 ARG A CA 1
ATOM 685 C C . ARG A 1 88 ? 5.724 1.506 -14.725 1.00 94.81 88 ARG A C 1
ATOM 687 O O . ARG A 1 88 ? 6.089 2.483 -15.379 1.00 94.81 88 ARG A O 1
ATOM 694 N N . PRO A 1 89 ? 5.093 1.662 -13.543 1.00 94.94 89 PRO A N 1
ATOM 695 C CA . PRO A 1 89 ? 4.873 2.938 -12.862 1.00 94.94 89 PRO A CA 1
ATOM 696 C C . PRO A 1 89 ? 6.080 3.871 -12.739 1.00 94.94 89 PRO A C 1
ATOM 698 O O . PRO A 1 89 ? 7.201 3.424 -12.517 1.00 94.94 89 PRO A O 1
ATOM 701 N N . GLY A 1 90 ? 5.866 5.188 -12.791 1.00 94.31 90 GLY A N 1
ATOM 702 C CA . GLY A 1 90 ? 6.906 6.174 -12.467 1.00 94.31 90 GLY A CA 1
ATOM 703 C C . GLY A 1 90 ? 7.166 6.300 -10.958 1.00 94.31 90 GLY A C 1
ATOM 704 O O . GLY A 1 90 ? 6.280 6.022 -10.154 1.00 94.31 90 GLY A O 1
ATOM 705 N N . LEU A 1 91 ? 8.353 6.793 -10.572 1.00 94.25 91 LEU A N 1
ATOM 706 C CA . LEU A 1 91 ? 8.744 7.035 -9.167 1.00 94.25 91 LEU A CA 1
ATOM 707 C C . LEU A 1 91 ? 7.686 7.825 -8.380 1.00 94.25 91 LEU A C 1
ATOM 709 O O . LEU A 1 91 ? 7.377 7.478 -7.245 1.00 94.25 91 LEU A O 1
ATOM 713 N N . ARG A 1 92 ? 7.114 8.869 -8.992 1.00 93.56 92 ARG A N 1
ATOM 714 C CA . ARG A 1 92 ? 6.141 9.736 -8.315 1.00 93.56 92 ARG A CA 1
ATOM 715 C C . ARG A 1 92 ? 4.890 9.000 -7.857 1.00 93.56 92 ARG A C 1
ATOM 717 O O . ARG A 1 92 ? 4.336 9.385 -6.842 1.00 93.56 92 ARG A O 1
ATOM 724 N N . MET A 1 93 ? 4.468 7.951 -8.566 1.00 94.31 93 MET A N 1
ATOM 725 C CA . MET A 1 93 ? 3.291 7.187 -8.145 1.00 94.31 93 MET A CA 1
ATOM 726 C C . MET A 1 93 ? 3.573 6.456 -6.834 1.00 94.31 93 MET A C 1
ATOM 728 O O . MET A 1 93 ? 2.776 6.560 -5.918 1.00 94.31 93 MET A O 1
ATOM 732 N N . PHE A 1 94 ? 4.757 5.852 -6.681 1.00 94.00 94 PHE A N 1
ATOM 733 C CA . PHE A 1 94 ? 5.158 5.250 -5.406 1.00 94.00 94 PHE A CA 1
ATOM 734 C C . PHE A 1 94 ? 5.238 6.272 -4.278 1.00 94.00 94 PHE A C 1
ATOM 736 O O . PHE A 1 94 ? 4.762 5.999 -3.184 1.00 94.00 94 PHE A O 1
ATOM 743 N N . GLN A 1 95 ? 5.809 7.451 -4.531 1.00 92.00 95 GLN A N 1
ATOM 744 C CA . GLN A 1 95 ? 5.883 8.514 -3.525 1.00 92.00 95 GLN A CA 1
ATOM 745 C C . GLN A 1 95 ? 4.487 8.979 -3.084 1.00 92.00 95 GLN A C 1
ATOM 747 O O . GLN A 1 95 ? 4.260 9.158 -1.891 1.00 92.00 95 GLN A O 1
ATOM 752 N N . THR A 1 96 ? 3.555 9.137 -4.031 1.00 92.75 96 THR A N 1
ATOM 753 C CA . THR A 1 96 ? 2.159 9.487 -3.745 1.00 92.75 96 THR A CA 1
ATOM 754 C C . THR A 1 96 ? 1.467 8.392 -2.939 1.00 92.75 96 THR A C 1
ATOM 756 O O . THR A 1 96 ? 0.997 8.691 -1.849 1.00 92.75 96 THR A O 1
ATOM 759 N N . SER A 1 97 ? 1.499 7.131 -3.381 1.00 93.00 97 SER A N 1
ATOM 760 C CA . SER A 1 97 ? 0.867 6.018 -2.654 1.00 93.00 97 SER A CA 1
ATOM 761 C C . SER A 1 97 ? 1.473 5.810 -1.262 1.00 93.00 97 SER A C 1
ATOM 763 O O . SER A 1 97 ? 0.771 5.475 -0.318 1.00 93.00 97 SER A O 1
ATOM 765 N N . THR A 1 98 ? 2.781 6.037 -1.103 1.00 91.44 98 THR A N 1
ATOM 766 C CA . THR A 1 98 ? 3.447 5.958 0.208 1.00 91.44 98 THR A CA 1
ATOM 767 C C . THR A 1 98 ? 2.965 7.065 1.145 1.00 91.44 98 THR A C 1
ATOM 769 O O . THR A 1 98 ? 2.784 6.827 2.335 1.00 91.44 98 THR A O 1
ATOM 772 N N . LYS A 1 99 ? 2.754 8.276 0.618 1.00 88.75 99 LYS A N 1
ATOM 773 C CA . LYS A 1 99 ? 2.208 9.391 1.390 1.00 88.75 99 LYS A CA 1
ATOM 774 C C . LYS A 1 99 ? 0.742 9.151 1.760 1.00 88.75 99 LYS A C 1
ATOM 776 O O . LYS A 1 99 ? 0.404 9.334 2.916 1.00 88.75 99 LYS A O 1
ATOM 781 N N . GLU A 1 100 ? -0.081 8.698 0.817 1.00 89.31 100 GLU A N 1
ATOM 782 C CA . GLU A 1 100 ? -1.498 8.377 1.057 1.00 89.31 100 GLU A CA 1
ATOM 783 C C . GLU A 1 100 ? -1.696 7.219 2.043 1.00 89.31 100 GLU A C 1
ATOM 785 O O . GLU A 1 100 ? -2.685 7.201 2.759 1.00 89.31 100 GLU A O 1
ATOM 790 N N . LEU A 1 101 ? -0.763 6.263 2.107 1.00 87.44 101 LEU A N 1
ATOM 791 C CA . LEU A 1 101 ? -0.802 5.189 3.104 1.00 87.44 101 LEU A CA 1
ATOM 792 C C . LEU A 1 101 ? -0.428 5.670 4.520 1.00 87.44 101 LEU A C 1
ATOM 794 O O . LEU A 1 101 ? -0.812 5.033 5.499 1.00 87.44 101 LEU A O 1
ATOM 798 N N . PHE A 1 102 ? 0.375 6.731 4.628 1.00 84.25 102 PHE A N 1
ATOM 799 C CA . PHE A 1 102 ? 0.812 7.291 5.909 1.00 84.25 102 PHE A CA 1
ATOM 800 C C . PHE A 1 102 ? -0.141 8.364 6.459 1.00 84.25 102 PHE A C 1
ATOM 802 O O . PHE A 1 102 ? -0.294 8.445 7.677 1.00 84.25 102 PHE A O 1
ATOM 809 N N . ASP A 1 103 ? -0.683 9.213 5.578 1.00 79.00 103 ASP A N 1
ATOM 810 C CA . ASP A 1 103 ? -1.600 10.316 5.914 1.00 79.00 103 ASP A CA 1
ATOM 811 C C . ASP A 1 103 ? -2.942 9.800 6.475 1.00 79.00 103 ASP A C 1
ATOM 813 O O . ASP A 1 103 ? -3.449 10.455 7.417 1.00 79.00 103 ASP A O 1
#

pLDDT: mean 84.71, std 12.81, range [40.97, 95.06]

Secondary structure (DSSP, 8-state):
----------SS-HHHHHHHHHHHHHHHHHHH-HHHHHH--EE-SS--SPPPPPPP-S-HHHHHHHHHHHHHHTTEE-----HHHHHSS-HHHHHHHHHHHH-